Protein AF-A0A662L0I0-F1 (afdb_monomer_lite)

Radius of gyration: 13.76 Å; chains: 1; bounding box: 34×31×30 Å

pLDDT: mean 83.1, std 17.38, range [40.25, 97.06]

Secondary structure (DSSP, 8-state):
--PPP-TT-----HHHHHHHHTHHHHHHHHTTEEEEEETTEEEEEESSHHHHHHHHHHHT-SS-EEEEEPPTTS-----

Sequence (79 aa):
MRYIHAGDKTMVSDEMLYLMANKEKLEAEQSGKYIALYKNKVIAVGKTIHEVYEKVRKIKVKNPLIVYIPRKGEEALLI

Structure (mmCIF, N/CA/C/O backbone):
data_AF-A0A662L0I0-F1
#
_entry.id   AF-A0A662L0I0-F1
#
loop_
_atom_site.group_PDB
_atom_site.id
_atom_site.type_symbol
_atom_site.label_atom_id
_atom_site.label_alt_id
_atom_site.label_comp_id
_atom_site.label_asym_id
_atom_site.label_entity_id
_atom_site.label_seq_id
_atom_site.pdbx_PDB_ins_code
_atom_site.Cartn_x
_atom_site.Cartn_y
_atom_site.Cartn_z
_atom_site.occupancy
_atom_site.B_iso_or_equiv
_atom_site.auth_seq_id
_atom_site.auth_comp_id
_atom_site.auth_asym_id
_atom_site.auth_atom_id
_atom_site.pdbx_PDB_model_num
ATOM 1 N N . MET A 1 1 ? -24.122 -8.126 9.459 1.00 40.25 1 MET A N 1
ATOM 2 C CA . MET A 1 1 ? -23.057 -8.649 8.576 1.00 40.25 1 MET A CA 1
ATOM 3 C C . MET A 1 1 ? -23.591 -9.911 7.928 1.00 40.25 1 MET A C 1
ATOM 5 O O . MET A 1 1 ? -24.025 -10.790 8.658 1.00 40.25 1 MET A O 1
ATOM 9 N N . ARG A 1 2 ? -23.702 -9.952 6.598 1.00 41.31 2 ARG A N 1
ATOM 10 C CA . ARG A 1 2 ? -24.366 -11.046 5.876 1.00 41.31 2 ARG A CA 1
ATOM 11 C C . ARG A 1 2 ? -23.276 -11.893 5.221 1.00 41.31 2 ARG A C 1
ATOM 13 O O . ARG A 1 2 ? -22.670 -11.449 4.256 1.00 41.31 2 ARG A O 1
ATOM 20 N N . TYR A 1 3 ? -22.984 -13.052 5.804 1.00 47.59 3 TYR A N 1
ATOM 21 C CA . TYR A 1 3 ? -22.042 -14.021 5.247 1.00 47.59 3 TYR A CA 1
ATOM 22 C C . TYR A 1 3 ? -22.780 -14.840 4.186 1.00 47.59 3 TYR A C 1
ATOM 24 O O . TYR A 1 3 ? -23.768 -15.502 4.499 1.00 47.59 3 TYR A O 1
ATOM 32 N N . ILE A 1 4 ? -22.348 -14.752 2.930 1.00 57.59 4 ILE A N 1
ATOM 33 C CA . ILE A 1 4 ? -22.867 -15.595 1.849 1.00 57.59 4 ILE A CA 1
ATOM 34 C C . ILE A 1 4 ? -22.092 -16.917 1.838 1.00 57.59 4 ILE A C 1
ATOM 36 O O . ILE A 1 4 ? -20.873 -16.930 1.700 1.00 57.59 4 ILE A O 1
ATOM 40 N N . HIS A 1 5 ? -22.807 -18.025 2.043 1.00 48.72 5 HIS A N 1
ATOM 41 C CA . HIS A 1 5 ? -22.288 -19.388 1.932 1.00 48.72 5 HIS A CA 1
ATOM 42 C C . HIS A 1 5 ? -22.277 -19.822 0.462 1.00 48.72 5 HIS A C 1
ATOM 44 O O . HIS A 1 5 ? -23.333 -19.927 -0.160 1.00 48.72 5 HIS A O 1
ATOM 50 N N . ALA A 1 6 ? -21.095 -20.129 -0.064 1.00 45.16 6 ALA A N 1
ATOM 51 C CA . ALA A 1 6 ? -20.914 -20.963 -1.246 1.00 45.16 6 ALA A CA 1
ATOM 52 C C . ALA A 1 6 ? -19.688 -21.854 -0.991 1.00 45.16 6 ALA A C 1
ATOM 54 O O . ALA A 1 6 ? -18.656 -21.354 -0.547 1.00 45.16 6 ALA A O 1
ATOM 55 N N . GLY A 1 7 ? -19.846 -23.165 -1.189 1.00 41.38 7 GLY A N 1
ATOM 56 C CA . GLY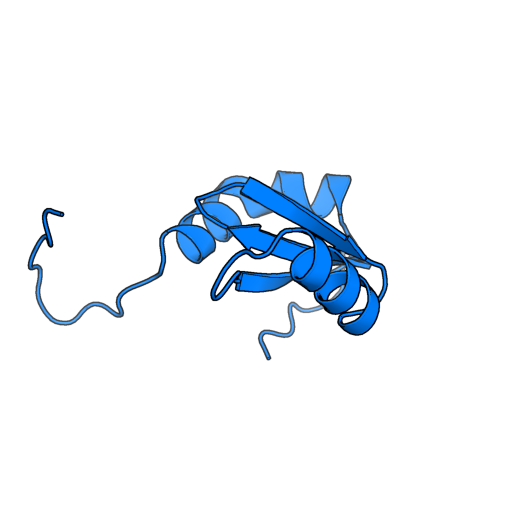 A 1 7 ? -18.878 -24.199 -0.813 1.00 41.38 7 GLY A CA 1
ATOM 57 C C . GLY A 1 7 ? -17.459 -24.004 -1.359 1.00 41.38 7 GLY A C 1
ATOM 58 O O . GLY A 1 7 ? -17.268 -23.424 -2.426 1.00 41.38 7 GLY A O 1
ATOM 59 N N . ASP A 1 8 ? -16.488 -24.491 -0.581 1.00 54.91 8 ASP A N 1
ATOM 60 C CA . ASP A 1 8 ? -15.078 -24.749 -0.927 1.00 54.91 8 ASP A CA 1
ATOM 61 C C . ASP A 1 8 ? -14.404 -23.774 -1.911 1.00 54.91 8 ASP A C 1
ATOM 63 O O . ASP A 1 8 ? -13.754 -24.159 -2.883 1.00 54.91 8 ASP A O 1
ATOM 67 N N . LYS A 1 9 ? -14.514 -22.471 -1.632 1.00 45.84 9 LYS A N 1
ATOM 68 C CA . LYS A 1 9 ? -13.685 -21.427 -2.244 1.00 45.84 9 LYS A CA 1
ATOM 69 C C . LYS A 1 9 ? -13.023 -20.615 -1.143 1.00 45.84 9 LYS A C 1
ATOM 71 O O . LYS A 1 9 ? -13.698 -20.013 -0.314 1.00 45.84 9 LYS A O 1
ATOM 76 N N . THR A 1 10 ? -11.695 -20.612 -1.151 1.00 48.03 10 THR A N 1
ATOM 77 C CA . THR A 1 10 ? -10.804 -19.772 -0.346 1.00 48.03 10 THR A CA 1
ATOM 78 C C . THR A 1 10 ? -11.414 -18.377 -0.169 1.00 48.03 10 THR A C 1
ATOM 80 O O . THR A 1 10 ? -11.595 -17.663 -1.154 1.00 48.03 10 THR A O 1
ATOM 83 N N . MET A 1 11 ? -11.788 -17.992 1.057 1.00 55.25 11 MET A N 1
ATOM 84 C CA . MET A 1 11 ? -12.303 -16.646 1.336 1.00 55.25 11 MET A CA 1
ATOM 85 C C . MET A 1 11 ? -11.199 -15.626 1.039 1.00 55.25 11 MET A C 1
ATOM 87 O O . MET A 1 11 ? -10.292 -15.422 1.841 1.00 55.25 11 MET A O 1
ATOM 91 N N . VAL A 1 12 ? -11.266 -15.002 -0.134 1.00 67.00 12 VAL A N 1
ATOM 92 C CA . VAL A 1 12 ? -10.428 -13.857 -0.494 1.00 67.00 12 VAL A CA 1
ATOM 93 C C . VAL A 1 12 ? -10.985 -12.642 0.249 1.00 67.00 12 VAL A C 1
ATOM 95 O O . VAL A 1 12 ? -12.185 -12.383 0.175 1.00 67.00 12 VAL A O 1
ATOM 98 N N . SER A 1 13 ? -10.149 -11.921 1.003 1.00 81.94 13 SER A N 1
ATOM 99 C CA . SER A 1 13 ? -10.598 -10.712 1.704 1.00 81.94 13 SER A CA 1
ATOM 100 C C . SER A 1 13 ? -11.012 -9.618 0.715 1.00 81.94 13 SER A C 1
ATOM 102 O O . SER A 1 13 ? -10.512 -9.567 -0.413 1.00 81.94 13 SER A O 1
AT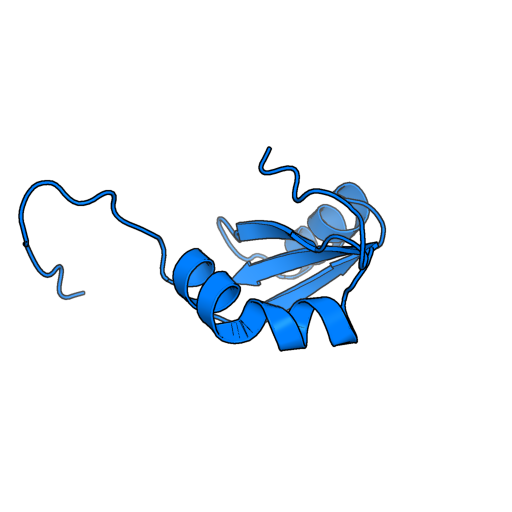OM 104 N N . ASP A 1 14 ? -11.884 -8.705 1.148 1.00 86.62 14 ASP A N 1
ATOM 105 C CA . ASP A 1 14 ? -12.281 -7.545 0.339 1.00 86.62 14 ASP A CA 1
ATOM 106 C C . ASP A 1 14 ? -11.051 -6.735 -0.116 1.00 86.62 14 ASP A C 1
ATOM 108 O O . ASP A 1 14 ? -10.982 -6.297 -1.263 1.00 86.62 14 ASP A O 1
ATOM 112 N N . GLU A 1 15 ? -10.026 -6.615 0.737 1.00 85.81 15 GLU A N 1
ATOM 113 C CA . GLU A 1 15 ? -8.771 -5.940 0.399 1.00 85.81 15 GLU A CA 1
ATOM 114 C C . GLU A 1 15 ? -7.990 -6.639 -0.724 1.00 85.81 15 GLU A C 1
ATOM 116 O O . GLU A 1 15 ? -7.396 -5.964 -1.567 1.00 85.81 15 GLU A O 1
ATOM 121 N N . MET A 1 16 ? -7.995 -7.974 -0.762 1.00 86.88 16 MET A N 1
ATOM 122 C CA . MET A 1 16 ? -7.367 -8.732 -1.846 1.00 86.88 16 MET A CA 1
ATOM 123 C C . MET A 1 16 ? -8.140 -8.561 -3.157 1.00 86.88 16 MET A C 1
ATOM 125 O O . MET A 1 16 ? -7.526 -8.347 -4.203 1.00 86.88 16 MET A O 1
ATOM 129 N N . LEU A 1 17 ? -9.478 -8.571 -3.108 1.00 90.06 17 LEU A N 1
ATOM 130 C CA . LEU A 1 17 ? -10.312 -8.266 -4.275 1.00 90.06 17 LEU A CA 1
ATOM 131 C C . LEU A 1 17 ? -10.047 -6.847 -4.791 1.00 90.06 17 LEU A C 1
ATOM 133 O O . LEU A 1 17 ? -9.908 -6.644 -5.998 1.00 90.06 17 LEU A O 1
ATOM 137 N N . TYR A 1 18 ? -9.912 -5.871 -3.889 1.00 91.31 18 TYR A N 1
ATOM 138 C CA . TYR A 1 18 ? -9.555 -4.501 -4.248 1.00 91.31 18 TYR A CA 1
ATOM 139 C C . TYR A 1 18 ? -8.193 -4.431 -4.943 1.00 91.31 18 TYR A C 1
ATOM 141 O O . TYR A 1 18 ? -8.070 -3.757 -5.966 1.00 91.31 18 TYR A O 1
ATOM 149 N N . LEU A 1 19 ? -7.182 -5.129 -4.419 1.00 90.31 19 LEU A N 1
ATOM 150 C CA . LEU A 1 19 ? -5.849 -5.155 -5.013 1.00 90.31 19 LEU A CA 1
ATOM 151 C C . LEU A 1 19 ? -5.869 -5.746 -6.425 1.00 90.31 19 LEU A C 1
ATOM 153 O O . LEU A 1 19 ? -5.301 -5.152 -7.338 1.00 90.31 19 LEU A O 1
ATOM 157 N N . MET A 1 20 ? -6.569 -6.866 -6.621 1.00 89.12 20 MET A N 1
ATOM 158 C CA . MET A 1 20 ? -6.705 -7.496 -7.936 1.00 89.12 20 MET A CA 1
ATOM 159 C C . MET A 1 20 ? -7.433 -6.582 -8.930 1.00 89.12 20 MET A C 1
ATOM 161 O O . MET A 1 20 ? -6.965 -6.404 -10.051 1.00 89.12 20 MET A O 1
ATOM 165 N N . ALA A 1 21 ? -8.534 -5.953 -8.510 1.00 92.94 21 ALA A N 1
ATOM 166 C CA . ALA A 1 21 ? -9.329 -5.070 -9.364 1.00 92.94 21 ALA A CA 1
ATOM 167 C C . ALA A 1 21 ? -8.622 -3.746 -9.715 1.00 92.94 21 ALA A C 1
ATOM 169 O O . ALA A 1 21 ? -8.956 -3.123 -10.718 1.00 92.94 21 ALA A O 1
ATOM 170 N N . ASN A 1 22 ? -7.659 -3.303 -8.899 1.00 93.88 22 ASN A N 1
ATOM 171 C CA . ASN A 1 22 ? -6.961 -2.023 -9.068 1.00 93.88 22 ASN A CA 1
ATOM 172 C C . ASN A 1 22 ? -5.467 -2.189 -9.380 1.00 93.88 22 ASN A C 1
ATOM 174 O O . ASN A 1 22 ? -4.714 -1.222 -9.252 1.00 93.88 22 ASN A O 1
ATOM 178 N N . LYS A 1 23 ? -5.031 -3.390 -9.778 1.00 89.56 23 LYS A N 1
ATOM 179 C CA . LYS A 1 23 ? -3.615 -3.732 -9.960 1.00 89.56 23 LYS A CA 1
ATOM 180 C C . LYS A 1 23 ? -2.874 -2.722 -10.837 1.00 89.56 23 LYS A C 1
ATOM 182 O O . LYS A 1 23 ? -1.910 -2.123 -10.376 1.00 89.56 23 LYS A O 1
ATOM 187 N N . GLU A 1 24 ? -3.357 -2.474 -12.053 1.00 90.88 24 GLU A N 1
ATOM 188 C CA . GLU A 1 24 ? -2.689 -1.584 -13.018 1.00 90.88 24 GLU A CA 1
ATOM 189 C C . GLU A 1 24 ? -2.540 -0.152 -12.489 1.00 90.88 24 GLU A C 1
ATOM 191 O O . GLU A 1 24 ? -1.489 0.473 -12.622 1.00 90.88 24 GLU A O 1
ATOM 196 N N . LYS A 1 25 ? -3.581 0.358 -11.822 1.00 93.62 25 LYS A N 1
ATOM 197 C CA . LYS A 1 25 ? -3.560 1.684 -11.198 1.00 93.62 25 LYS A CA 1
ATOM 198 C C . LYS A 1 25 ? -2.552 1.746 -10.050 1.00 93.62 25 LYS A C 1
ATOM 200 O O . LYS A 1 25 ? -1.786 2.703 -9.947 1.00 93.62 25 LYS A O 1
ATOM 205 N N . LEU A 1 26 ? -2.555 0.737 -9.180 1.00 92.88 26 LEU A N 1
ATOM 206 C CA . LEU A 1 26 ? -1.642 0.668 -8.041 1.00 92.88 26 LEU A CA 1
ATOM 207 C C . LEU A 1 26 ? -0.190 0.543 -8.505 1.00 92.88 26 LEU A C 1
ATOM 209 O O . LEU A 1 26 ? 0.671 1.217 -7.948 1.00 92.88 26 LEU A O 1
ATOM 213 N N . GLU A 1 27 ? 0.081 -0.244 -9.545 1.00 92.38 27 GLU A N 1
ATOM 214 C CA . GLU A 1 27 ? 1.402 -0.332 -10.172 1.00 92.38 27 GLU A CA 1
ATOM 215 C C . GLU A 1 27 ? 1.833 1.017 -10.764 1.00 92.38 27 GLU A C 1
ATOM 217 O O . GLU A 1 27 ? 2.954 1.457 -10.520 1.00 92.38 27 GLU A O 1
ATOM 222 N N . ALA A 1 28 ? 0.947 1.733 -11.463 1.00 92.62 28 ALA A N 1
ATOM 223 C CA . ALA A 1 28 ? 1.271 3.044 -12.028 1.00 92.62 28 ALA A CA 1
ATOM 224 C C . ALA A 1 28 ? 1.609 4.101 -10.956 1.00 92.62 28 ALA A C 1
ATOM 226 O O . ALA A 1 28 ? 2.538 4.890 -11.128 1.00 92.62 28 ALA A O 1
ATOM 227 N N . GLU A 1 29 ? 0.878 4.126 -9.840 1.00 94.50 29 GLU A N 1
ATOM 228 C CA . GLU A 1 29 ? 1.020 5.166 -8.810 1.00 94.50 29 GLU A CA 1
ATOM 229 C C . GLU A 1 29 ? 2.035 4.804 -7.705 1.00 94.50 29 GLU A C 1
ATOM 231 O O . GLU A 1 29 ? 2.718 5.669 -7.135 1.00 94.50 29 GLU A O 1
ATOM 236 N N . GLN A 1 30 ? 2.117 3.519 -7.352 1.00 95.75 30 GLN A N 1
ATOM 237 C CA . GLN A 1 30 ? 2.791 3.027 -6.146 1.00 95.75 30 GLN A CA 1
ATOM 238 C C . GLN A 1 30 ? 3.836 1.940 -6.414 1.00 95.75 30 GLN A C 1
ATOM 240 O O . GLN A 1 30 ? 4.318 1.332 -5.462 1.00 95.75 30 GLN A O 1
ATOM 245 N N . SER A 1 31 ? 4.239 1.738 -7.670 1.00 94.19 31 SER A N 1
ATOM 246 C CA . SER A 1 31 ? 5.359 0.864 -8.038 1.00 94.19 31 SER A CA 1
ATOM 247 C C . SER A 1 31 ? 6.596 1.086 -7.156 1.00 94.19 31 SER A C 1
ATOM 249 O O . SER A 1 31 ? 7.028 2.218 -6.900 1.00 94.19 31 SER A O 1
ATOM 251 N N . GLY A 1 32 ? 7.160 -0.022 -6.670 1.00 93.94 32 GLY A N 1
ATOM 252 C CA . GLY A 1 32 ? 8.346 -0.037 -5.824 1.00 93.94 32 GLY A CA 1
ATOM 253 C C . GLY A 1 32 ? 8.104 0.387 -4.376 1.00 93.94 32 GLY A C 1
ATOM 254 O O . GLY A 1 32 ? 9.057 0.795 -3.706 1.00 93.94 32 GLY A O 1
ATOM 255 N N . LYS A 1 33 ? 6.855 0.359 -3.901 1.00 96.19 33 LYS A N 1
ATOM 256 C CA . LYS A 1 33 ? 6.472 0.797 -2.552 1.00 96.19 33 LYS A CA 1
ATOM 257 C C . LYS A 1 33 ? 5.617 -0.255 -1.856 1.00 96.19 33 LYS A C 1
ATOM 259 O O . LYS A 1 33 ? 4.917 -1.043 -2.484 1.00 96.19 33 LYS A O 1
ATOM 264 N N . TYR A 1 34 ? 5.627 -0.205 -0.533 1.00 96.56 34 TYR A N 1
ATOM 265 C CA . TYR A 1 34 ? 4.668 -0.898 0.314 1.00 96.56 34 TYR A CA 1
ATOM 266 C C . TYR A 1 34 ? 3.432 -0.025 0.507 1.00 96.56 34 TYR A C 1
ATOM 268 O O . TYR A 1 34 ? 3.547 1.183 0.741 1.00 96.56 34 TYR A O 1
ATOM 276 N N . ILE A 1 35 ? 2.256 -0.641 0.466 1.00 96.44 35 ILE A N 1
ATOM 277 C CA . ILE A 1 35 ? 0.981 0.008 0.770 1.00 96.44 35 ILE A CA 1
ATOM 278 C C . ILE A 1 35 ? 0.270 -0.726 1.905 1.00 96.44 35 ILE A C 1
ATOM 280 O O . ILE A 1 35 ? 0.412 -1.936 2.053 1.00 96.44 35 ILE A O 1
ATOM 284 N N . ALA A 1 36 ? -0.515 0.009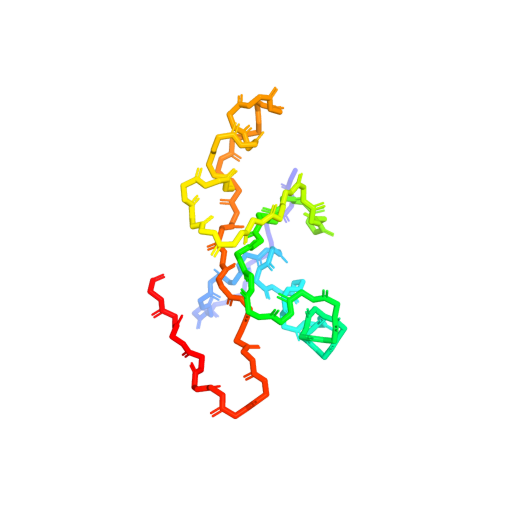 2.690 1.00 95.75 36 ALA A N 1
ATOM 285 C CA . ALA A 1 36 ? -1.498 -0.549 3.610 1.00 95.75 36 ALA A CA 1
ATOM 286 C C . ALA A 1 36 ? -2.906 -0.300 3.067 1.00 95.75 36 ALA A C 1
ATOM 288 O O . ALA A 1 36 ? -3.276 0.849 2.805 1.00 95.75 36 ALA A O 1
ATOM 289 N N . LEU A 1 37 ? -3.686 -1.368 2.947 1.00 94.12 37 LEU A N 1
ATOM 290 C CA . LEU A 1 37 ? -5.083 -1.374 2.545 1.00 94.12 37 LEU A CA 1
ATOM 291 C C . LEU A 1 37 ? -5.978 -1.671 3.747 1.00 94.12 37 LEU A C 1
ATOM 293 O O . LEU A 1 37 ? -5.701 -2.559 4.551 1.00 94.12 37 LEU A O 1
ATOM 297 N N . TYR A 1 38 ? -7.073 -0.930 3.857 1.00 92.75 38 TYR A N 1
ATOM 298 C CA . TYR A 1 38 ? -8.121 -1.197 4.836 1.00 92.75 38 TYR A CA 1
ATOM 299 C C . TYR A 1 38 ? -9.459 -0.714 4.300 1.00 92.75 38 TYR A C 1
ATOM 301 O O . TYR A 1 38 ? -9.564 0.446 3.889 1.00 92.75 38 TYR A O 1
ATOM 309 N N . LYS A 1 39 ? -10.483 -1.579 4.307 1.00 90.31 39 LYS A N 1
ATOM 310 C CA . LYS A 1 39 ? -11.818 -1.247 3.777 1.00 90.31 39 LYS A CA 1
ATOM 311 C C . LYS A 1 39 ? -11.744 -0.663 2.360 1.00 90.31 39 LYS A C 1
ATOM 313 O O . LYS A 1 39 ? -12.331 0.386 2.085 1.00 90.31 39 LYS A O 1
ATOM 318 N N . ASN A 1 40 ? -10.985 -1.327 1.484 1.00 88.69 40 ASN A N 1
ATOM 319 C CA . ASN A 1 40 ? -10.828 -0.968 0.068 1.00 88.69 40 ASN A CA 1
ATOM 320 C C . ASN A 1 40 ? -10.242 0.434 -0.165 1.00 88.69 40 ASN A C 1
ATOM 322 O O . ASN A 1 40 ? -10.582 1.116 -1.131 1.00 88.69 40 ASN A O 1
ATOM 326 N N . LYS A 1 41 ? -9.377 0.895 0.745 1.00 92.06 41 LYS A N 1
ATOM 327 C CA . LYS A 1 41 ? -8.673 2.176 0.634 1.00 92.06 41 LYS A CA 1
ATOM 328 C C . LYS A 1 41 ? -7.208 2.020 0.996 1.00 92.06 41 LYS A C 1
ATOM 330 O O . LYS A 1 41 ? -6.882 1.349 1.973 1.00 92.06 41 LYS A O 1
ATOM 335 N N . VAL A 1 42 ? -6.342 2.701 0.249 1.00 95.12 42 VAL A N 1
ATOM 336 C CA . VAL A 1 42 ? -4.937 2.881 0.625 1.00 95.12 42 VAL A CA 1
ATOM 337 C C . VAL A 1 42 ? -4.882 3.880 1.778 1.00 95.12 42 VAL A C 1
ATOM 339 O O . VAL A 1 42 ? -5.241 5.043 1.610 1.00 95.12 42 VAL A O 1
ATOM 342 N N . ILE A 1 43 ? -4.461 3.422 2.955 1.00 95.75 43 ILE A N 1
ATOM 343 C CA . ILE A 1 43 ? -4.387 4.240 4.177 1.00 95.75 43 ILE A CA 1
ATOM 344 C C . ILE A 1 43 ? -2.959 4.667 4.525 1.00 95.75 43 ILE A C 1
ATOM 346 O O . ILE A 1 43 ? -2.768 5.622 5.275 1.00 95.75 43 ILE A O 1
ATOM 350 N N . ALA A 1 44 ? -1.949 3.982 3.985 1.00 96.81 44 ALA A N 1
ATOM 351 C CA . ALA A 1 44 ? -0.553 4.382 4.098 1.00 96.81 44 ALA A CA 1
ATOM 352 C C . ALA A 1 44 ? 0.274 3.832 2.931 1.00 96.81 44 ALA A C 1
ATOM 354 O O . ALA A 1 44 ? -0.055 2.800 2.351 1.00 96.81 44 ALA A O 1
ATOM 355 N N . VAL A 1 45 ? 1.365 4.530 2.620 1.00 97.06 45 VAL A N 1
ATOM 356 C CA . VAL A 1 45 ? 2.346 4.170 1.587 1.00 97.06 45 VAL A CA 1
ATOM 357 C C . VAL A 1 45 ? 3.743 4.419 2.146 1.00 97.06 45 VAL A C 1
ATOM 359 O O . VAL A 1 45 ? 3.947 5.427 2.827 1.00 97.06 45 VAL A O 1
ATOM 362 N N . GLY A 1 46 ? 4.712 3.554 1.868 1.00 96.88 46 GLY A N 1
ATOM 363 C CA . GLY A 1 46 ? 6.099 3.704 2.315 1.00 96.88 46 GLY A CA 1
ATOM 364 C C . GLY A 1 46 ? 7.081 2.982 1.400 1.00 96.88 46 GLY A C 1
ATOM 365 O O . GLY A 1 46 ? 6.697 2.093 0.649 1.00 96.88 46 GLY A O 1
ATOM 366 N N . LYS A 1 47 ? 8.360 3.362 1.446 1.00 95.56 47 LYS A N 1
ATOM 367 C CA . LYS A 1 47 ? 9.417 2.660 0.694 1.00 95.56 47 LYS A CA 1
ATOM 368 C C . LYS A 1 47 ? 9.792 1.331 1.346 1.00 95.56 47 LYS A C 1
ATOM 370 O O . LYS A 1 47 ? 10.267 0.426 0.673 1.00 95.56 47 LYS A O 1
ATOM 375 N N . THR A 1 48 ? 9.564 1.215 2.651 1.00 95.69 48 THR A N 1
ATOM 376 C CA . THR A 1 48 ? 9.813 0.005 3.435 1.00 95.69 48 THR A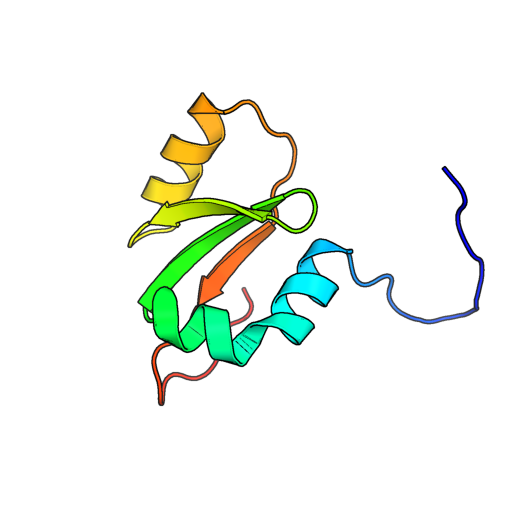 CA 1
ATOM 377 C C . THR A 1 48 ? 8.557 -0.403 4.193 1.00 95.69 48 THR A C 1
ATOM 379 O O . THR A 1 48 ? 7.706 0.433 4.511 1.00 95.69 48 THR A O 1
ATOM 382 N N . ILE A 1 49 ? 8.458 -1.687 4.539 1.00 94.88 49 ILE A N 1
ATOM 383 C CA . ILE A 1 49 ? 7.357 -2.192 5.362 1.00 94.88 49 ILE A CA 1
ATOM 384 C C . ILE A 1 49 ? 7.307 -1.501 6.741 1.00 94.88 49 ILE A C 1
ATOM 386 O O . ILE A 1 49 ? 6.229 -1.185 7.240 1.00 94.88 49 ILE A O 1
ATOM 390 N N . HIS A 1 50 ? 8.472 -1.173 7.314 1.00 95.25 50 HIS A N 1
ATOM 391 C CA . HIS A 1 50 ? 8.603 -0.465 8.592 1.00 95.25 50 HIS A CA 1
ATOM 392 C C . HIS A 1 50 ? 7.958 0.928 8.555 1.00 95.25 50 HIS A C 1
ATOM 394 O O . HIS A 1 50 ? 7.205 1.281 9.461 1.00 95.25 50 HIS A O 1
ATOM 400 N N . GLU A 1 51 ? 8.181 1.703 7.486 1.00 96.31 51 GLU A N 1
ATOM 401 C CA . GLU A 1 51 ? 7.539 3.014 7.313 1.00 96.31 51 GLU A CA 1
ATOM 402 C C . GLU A 1 51 ? 6.010 2.910 7.276 1.00 96.31 51 GLU A C 1
ATOM 404 O O . GLU A 1 51 ? 5.312 3.769 7.820 1.00 96.31 51 GLU A O 1
ATOM 409 N N . VAL A 1 52 ? 5.479 1.867 6.629 1.00 96.38 52 VAL A N 1
ATOM 410 C CA . VAL A 1 52 ? 4.032 1.637 6.551 1.00 96.38 52 VAL A CA 1
ATOM 411 C C . VAL A 1 52 ? 3.471 1.282 7.924 1.00 96.38 52 VAL A C 1
ATOM 413 O O . VAL A 1 52 ? 2.473 1.878 8.328 1.00 96.38 52 VAL A O 1
ATOM 416 N N . TYR A 1 53 ? 4.126 0.393 8.676 1.00 93.44 53 TYR A N 1
ATOM 417 C CA . TYR A 1 53 ? 3.713 0.058 10.042 1.00 93.44 53 TYR A CA 1
ATOM 418 C C . TYR A 1 53 ? 3.677 1.283 10.959 1.00 93.44 53 TYR A C 1
ATOM 420 O O . TYR A 1 53 ? 2.692 1.489 11.670 1.00 93.44 53 TYR A O 1
ATOM 428 N N . GLU A 1 54 ? 4.701 2.133 10.911 1.00 94.50 54 GLU A N 1
ATOM 429 C CA . GLU A 1 54 ? 4.754 3.358 11.715 1.00 94.50 54 GLU A CA 1
ATOM 430 C C . GLU A 1 54 ? 3.644 4.353 11.341 1.00 94.50 54 GLU A C 1
ATOM 432 O O . GLU A 1 54 ? 3.065 5.006 12.214 1.00 94.50 54 GLU A O 1
ATOM 437 N N . LYS A 1 55 ? 3.277 4.439 10.056 1.00 95.12 55 LYS A N 1
ATOM 438 C CA . LYS A 1 55 ? 2.122 5.237 9.608 1.00 95.12 55 LYS A CA 1
ATOM 439 C C . LYS A 1 55 ? 0.801 4.636 10.088 1.00 95.12 55 LYS A C 1
ATOM 441 O O . LYS A 1 55 ? -0.020 5.35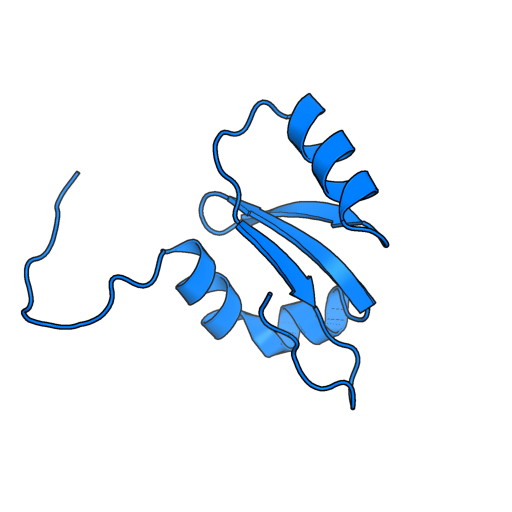5 10.649 1.00 95.12 55 LYS A O 1
ATOM 446 N N . VAL A 1 56 ? 0.611 3.326 9.935 1.00 94.25 56 VAL A N 1
ATOM 447 C CA . VAL A 1 56 ? -0.600 2.604 10.363 1.00 94.25 56 VAL A CA 1
ATOM 448 C C . VAL A 1 56 ? -0.828 2.726 11.872 1.00 94.25 56 VAL A C 1
ATOM 450 O O . VAL A 1 56 ? -1.956 2.987 12.299 1.00 94.25 56 VAL A O 1
ATOM 453 N N . ARG A 1 57 ? 0.231 2.600 12.685 1.00 91.25 57 ARG A N 1
ATOM 454 C CA . ARG A 1 57 ? 0.174 2.731 14.153 1.00 91.25 57 ARG A CA 1
ATOM 455 C C . ARG A 1 57 ? -0.468 4.045 14.598 1.00 91.25 57 ARG A C 1
ATOM 457 O O . ARG A 1 57 ? -1.255 4.051 15.543 1.00 91.25 57 ARG A O 1
ATOM 464 N N . LYS A 1 58 ? -0.202 5.141 13.883 1.00 91.50 58 LYS A N 1
ATOM 465 C CA . LYS A 1 58 ? -0.768 6.471 14.172 1.00 91.50 58 LYS A CA 1
ATOM 466 C C . LYS A 1 58 ? -2.266 6.569 13.858 1.00 91.50 58 LYS A C 1
ATOM 468 O O . LYS A 1 58 ? -2.963 7.355 14.489 1.00 91.50 58 LYS A O 1
ATOM 473 N N . ILE A 1 59 ? -2.768 5.758 12.923 1.00 89.50 59 ILE A N 1
ATOM 474 C CA . ILE A 1 59 ? -4.159 5.789 12.431 1.00 89.50 59 ILE A CA 1
ATOM 475 C C . ILE A 1 59 ? -5.075 4.859 13.263 1.00 89.50 59 ILE A C 1
ATOM 477 O O . ILE A 1 59 ? -6.296 4.946 13.173 1.00 89.50 59 ILE A O 1
ATOM 481 N N . LYS A 1 60 ? -4.510 3.996 14.127 1.00 85.75 60 LYS A N 1
ATOM 482 C CA . LYS A 1 60 ? -5.241 3.064 15.021 1.00 85.75 60 LYS A CA 1
ATOM 483 C C . LYS A 1 60 ? -6.205 2.107 14.294 1.00 85.75 60 LYS A C 1
ATOM 485 O O . LYS A 1 60 ? -7.216 1.681 14.853 1.00 85.75 60 LYS A O 1
ATOM 490 N N . VAL A 1 61 ? -5.888 1.741 13.054 1.00 88.31 61 VAL A N 1
ATOM 491 C CA . VAL A 1 61 ? -6.615 0.715 12.291 1.00 88.31 61 VAL A CA 1
ATOM 492 C C . VAL A 1 61 ? -6.173 -0.679 12.739 1.00 88.31 61 VAL A C 1
ATOM 494 O O . VAL A 1 61 ? -4.986 -0.912 12.961 1.00 88.31 61 VAL A O 1
ATOM 497 N N . LYS A 1 62 ? -7.122 -1.614 12.864 1.00 85.00 62 LYS A N 1
ATOM 498 C CA . LYS A 1 62 ? -6.836 -3.021 13.177 1.00 85.00 62 LYS A CA 1
ATOM 499 C C . LYS A 1 62 ? -6.710 -3.834 11.889 1.00 85.00 62 LYS A C 1
ATOM 501 O O . LYS A 1 62 ? -7.575 -3.726 11.027 1.00 85.00 62 LYS A O 1
ATOM 506 N N . ASN A 1 63 ? -5.663 -4.654 11.811 1.00 85.12 63 ASN A N 1
ATOM 507 C CA . ASN A 1 63 ? -5.401 -5.639 10.755 1.00 85.12 63 ASN A CA 1
ATOM 508 C C . ASN A 1 63 ? -5.526 -5.104 9.310 1.00 85.12 63 ASN A C 1
ATOM 510 O O . ASN A 1 63 ? -6.300 -5.659 8.533 1.00 85.12 63 ASN A O 1
ATOM 514 N N . PRO A 1 64 ? -4.802 -4.036 8.920 1.00 91.81 64 PRO A N 1
ATOM 515 C CA . PRO A 1 64 ? -4.729 -3.677 7.509 1.00 91.81 64 PRO A CA 1
ATOM 516 C C . PRO A 1 64 ? -3.943 -4.731 6.721 1.00 91.81 64 PRO A C 1
ATOM 518 O O . PRO A 1 64 ? -2.988 -5.315 7.236 1.00 91.81 64 PRO A O 1
ATOM 521 N N . LEU A 1 65 ? -4.302 -4.921 5.453 1.00 92.44 65 LEU A N 1
ATOM 522 C CA . LEU A 1 65 ? -3.499 -5.702 4.517 1.00 92.44 65 LEU A CA 1
ATOM 523 C C . LEU A 1 65 ? -2.296 -4.859 4.088 1.00 92.44 65 LEU A C 1
ATOM 525 O O . LEU A 1 65 ? -2.475 -3.784 3.519 1.00 92.44 65 LEU A O 1
ATOM 529 N N . ILE A 1 66 ? -1.080 -5.333 4.348 1.00 93.62 66 ILE A N 1
ATOM 530 C CA . ILE A 1 66 ? 0.151 -4.671 3.905 1.00 93.62 66 ILE A CA 1
ATOM 531 C C . ILE A 1 66 ? 0.765 -5.492 2.779 1.00 93.62 66 ILE A C 1
ATOM 533 O O . ILE A 1 66 ? 0.930 -6.697 2.918 1.00 93.62 66 ILE A O 1
ATOM 537 N N . VAL A 1 67 ? 1.098 -4.836 1.671 1.00 93.25 67 VAL A N 1
ATOM 538 C CA . VAL A 1 67 ? 1.560 -5.501 0.448 1.00 93.25 67 VAL A CA 1
ATOM 539 C C . VAL A 1 67 ? 2.570 -4.630 -0.290 1.00 93.25 67 VAL A C 1
ATOM 541 O O . VAL A 1 67 ? 2.472 -3.400 -0.274 1.00 93.25 67 VAL A O 1
ATOM 544 N N . TYR A 1 68 ? 3.558 -5.266 -0.916 1.00 94.75 68 TYR A N 1
ATOM 545 C CA . TYR A 1 68 ? 4.495 -4.611 -1.823 1.00 94.75 68 TYR A CA 1
ATOM 546 C C . TYR A 1 68 ? 3.902 -4.543 -3.230 1.00 94.75 68 TYR A C 1
ATOM 548 O O . TYR A 1 68 ? 3.393 -5.538 -3.743 1.00 94.75 68 TYR A O 1
ATOM 556 N N . ILE A 1 69 ? 3.980 -3.373 -3.857 1.00 94.06 69 ILE A N 1
ATOM 557 C CA . ILE A 1 69 ? 3.596 -3.192 -5.253 1.00 94.06 69 ILE A CA 1
ATOM 558 C C . ILE A 1 69 ? 4.864 -3.282 -6.111 1.00 94.06 69 ILE A C 1
ATOM 560 O O . ILE A 1 69 ? 5.710 -2.382 -6.024 1.00 94.06 69 ILE A O 1
ATOM 564 N N . PRO A 1 70 ? 5.023 -4.346 -6.919 1.00 89.88 70 PRO A N 1
ATOM 565 C CA . PRO A 1 70 ? 6.232 -4.568 -7.699 1.00 89.88 70 PRO A CA 1
ATOM 566 C C . PRO A 1 70 ? 6.429 -3.489 -8.759 1.00 89.88 70 PRO A C 1
ATOM 568 O O . PRO A 1 70 ? 5.479 -2.875 -9.255 1.00 89.88 70 PRO A O 1
ATOM 571 N N . ARG A 1 71 ? 7.691 -3.250 -9.116 1.00 88.00 71 ARG A N 1
ATOM 572 C CA . ARG A 1 71 ? 8.014 -2.431 -10.286 1.00 88.00 71 ARG A CA 1
ATOM 573 C C . ARG A 1 71 ? 7.728 -3.210 -11.562 1.00 88.00 71 ARG A C 1
ATOM 575 O O . ARG A 1 71 ? 7.725 -4.438 -11.576 1.00 88.00 71 ARG A O 1
ATOM 582 N N . LYS A 1 72 ? 7.546 -2.496 -12.674 1.00 81.12 72 LYS A N 1
ATOM 583 C CA . LYS A 1 72 ? 7.426 -3.132 -13.989 1.00 81.12 72 LYS A CA 1
ATOM 584 C C . LYS A 1 72 ? 8.671 -3.989 -14.255 1.00 81.12 72 LYS A C 1
ATOM 586 O O . LYS A 1 72 ? 9.772 -3.451 -14.328 1.00 81.12 72 LYS A O 1
ATOM 591 N N . GLY A 1 73 ? 8.472 -5.296 -14.412 1.00 77.44 73 GLY A N 1
ATOM 592 C CA . GLY A 1 73 ? 9.546 -6.270 -14.626 1.00 77.44 73 GLY A CA 1
ATOM 593 C C . GLY A 1 73 ? 10.080 -6.943 -13.356 1.00 77.44 73 GLY A C 1
ATOM 594 O O . GLY A 1 73 ? 10.921 -7.825 -13.476 1.00 77.44 73 GLY A O 1
ATOM 595 N N . GLU A 1 74 ? 9.598 -6.576 -12.165 1.00 79.88 74 GLU A N 1
ATOM 596 C CA . GLU A 1 74 ? 9.805 -7.365 -10.945 1.00 79.88 74 GLU A CA 1
ATOM 597 C C . GLU A 1 74 ? 8.725 -8.449 -10.844 1.00 79.88 74 GLU A C 1
ATOM 599 O O . GLU A 1 74 ? 7.545 -8.196 -11.104 1.00 79.88 74 GLU A O 1
ATOM 604 N N . GLU A 1 75 ? 9.112 -9.660 -10.445 1.00 68.12 75 GLU A N 1
ATOM 605 C CA . GLU A 1 75 ? 8.139 -10.684 -10.072 1.00 68.12 75 GLU A CA 1
ATOM 606 C C . GLU A 1 75 ? 7.457 -10.299 -8.753 1.00 68.12 75 GLU A C 1
ATOM 608 O O . GLU A 1 75 ? 8.090 -9.812 -7.812 1.00 68.12 75 GLU A O 1
ATOM 613 N N . ALA A 1 76 ? 6.142 -10.506 -8.682 1.00 63.59 76 ALA A N 1
ATOM 614 C CA . ALA A 1 76 ? 5.383 -10.249 -7.470 1.00 63.59 76 ALA A CA 1
ATOM 615 C C . ALA A 1 76 ? 5.745 -11.294 -6.402 1.00 63.59 76 ALA A C 1
ATOM 617 O O . ALA A 1 76 ? 5.301 -12.438 -6.468 1.00 63.59 76 ALA A O 1
ATOM 618 N N . LEU A 1 77 ? 6.525 -10.894 -5.399 1.00 54.03 77 LEU A N 1
ATOM 619 C CA . LEU A 1 77 ? 6.711 -11.676 -4.179 1.00 54.03 77 LEU A CA 1
ATOM 620 C C . LEU A 1 77 ? 5.500 -11.463 -3.264 1.00 54.03 77 LEU A C 1
ATOM 622 O O . LEU A 1 77 ? 5.351 -10.414 -2.638 1.00 54.03 77 LEU A O 1
ATOM 626 N N . LEU A 1 78 ? 4.627 -12.468 -3.204 1.00 50.06 78 LEU A N 1
ATOM 627 C CA . LEU A 1 78 ? 3.654 -12.619 -2.125 1.00 50.06 78 LEU A CA 1
ATOM 628 C C . LEU A 1 78 ? 4.379 -13.301 -0.956 1.00 50.06 78 LEU A C 1
ATOM 630 O O . LEU A 1 78 ? 4.672 -14.492 -1.034 1.00 50.06 78 LEU A O 1
ATOM 634 N N . ILE A 1 79 ? 4.709 -12.534 0.083 1.00 48.62 79 ILE A N 1
ATOM 635 C CA . ILE A 1 79 ? 5.203 -13.027 1.383 1.00 48.62 79 ILE A CA 1
ATOM 636 C C . ILE A 1 79 ? 4.103 -12.933 2.432 1.00 48.62 79 ILE A C 1
ATOM 638 O O . ILE A 1 79 ? 3.344 -11.937 2.389 1.00 48.62 79 ILE A O 1
#

Foldseek 3Di:
DDDDDDPDDDPDDPCNVLCVVCLVVCQVPQAQWKFWADPSDTQDIGNDPV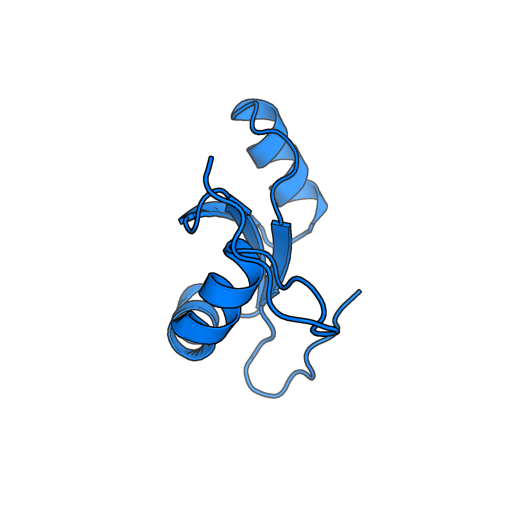RRVVSVVVVPDPDTDIAHRHHVVDDGDDD